Protein AF-A0A2J8TIA0-F1 (afdb_monomer)

Secondary structure (DSSP, 8-state):
----PPPPP--EEEEEE----S-HHHH-SS--SHHHHHHHHH--SSTT--S----EE-HHHHHSTTTTT-SEEEEEEEEEE-TTS-EEEEEEEEE---EETTT-SBP--S--S-HHHHHT-S----TTPPPP--GGGTT-

Sequence (140 aa):
MMAKNKEPRPPSYTISVVGLSGTEKDKGNCGVGKSCLCNRFVRSKADEYYPEHTSVLSTIDFGGRVVNNDHFLYWGDIIQNGEDGVECKIHVIEQTEFIDDQTFLPHRSTNLQPYIKRAAASKLQSAEKLMYICTDQLGL

Radius of gyration: 17.22 Å; Cα contacts (8 Å, |Δi|>4): 231; chains: 1; bounding box: 54×37×48 Å

Foldseek 3Di:
DDPDDPDDDAAEEEDEADDFAFFCVRANPDDPCRVQVLQCVAPVDPVQGDPDADLEDAPQLCCDQQNVLHQKGWQAWDWDQDPVRGIHIYTYMYRHFRAYNPPSHTRDGPDPDDSVVVSPDPDDDHPSRDHDRGPVPGPD

Mean predicted aligned error: 5.38 Å

Organism: Pongo abelii (NCBI:txid9601)

Structure (mmCIF, N/CA/C/O backbone):
data_AF-A0A2J8TIA0-F1
#
_entry.id   AF-A0A2J8TIA0-F1
#
loop_
_atom_site.group_PDB
_atom_site.id
_atom_site.type_symbol
_atom_site.label_atom_id
_atom_site.label_alt_id
_atom_site.label_comp_id
_atom_site.label_asym_id
_atom_site.label_entity_id
_atom_site.label_seq_id
_atom_site.pdbx_PDB_ins_code
_atom_site.Cartn_x
_atom_site.Cartn_y
_atom_site.Cartn_z
_atom_site.occupancy
_atom_site.B_iso_or_equiv
_atom_site.auth_seq_id
_atom_site.auth_comp_id
_atom_site.auth_asym_id
_atom_site.auth_atom_id
_atom_site.pdbx_PDB_model_num
ATOM 1 N N . MET A 1 1 ? -37.695 21.411 23.653 1.00 44.84 1 MET A N 1
ATOM 2 C CA . MET A 1 1 ? -36.868 20.274 23.193 1.00 44.84 1 MET A CA 1
ATOM 3 C C . MET A 1 1 ? -35.416 20.607 23.492 1.00 44.84 1 MET A C 1
ATOM 5 O O . MET A 1 1 ? -34.918 21.579 22.942 1.00 44.84 1 MET A O 1
ATOM 9 N N . MET A 1 2 ? -34.772 19.887 24.412 1.00 43.41 2 MET A N 1
ATOM 10 C CA . MET A 1 2 ? -33.332 20.034 24.653 1.00 43.41 2 MET A CA 1
ATOM 11 C C . MET A 1 2 ? -32.571 19.480 23.446 1.00 43.41 2 MET A C 1
ATOM 13 O O . MET A 1 2 ? -32.874 18.382 22.976 1.00 43.41 2 MET A O 1
ATOM 17 N N . ALA A 1 3 ? -31.619 2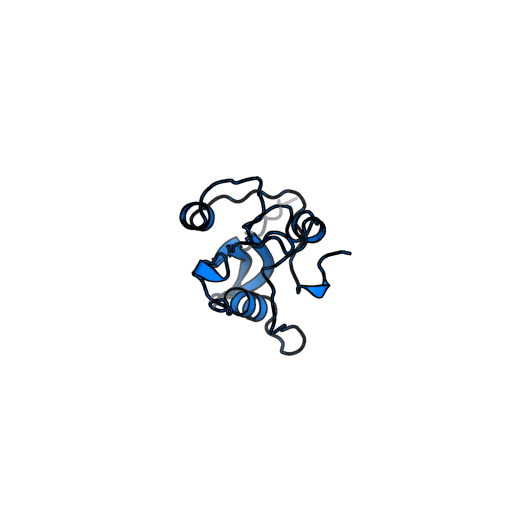0.254 22.925 1.00 51.91 3 ALA A N 1
ATOM 18 C CA . ALA A 1 3 ? -30.697 19.787 21.903 1.00 51.91 3 ALA A CA 1
ATOM 19 C C . ALA A 1 3 ? -29.940 18.572 22.456 1.00 51.91 3 ALA A C 1
ATOM 21 O O . ALA A 1 3 ? -29.319 18.662 23.515 1.00 51.91 3 ALA A O 1
ATOM 22 N N . LYS A 1 4 ? -30.011 17.429 21.764 1.00 53.69 4 LYS A N 1
ATOM 23 C CA . LYS A 1 4 ? -29.121 16.301 22.050 1.00 53.69 4 LYS A CA 1
ATOM 24 C C . LYS A 1 4 ? -27.693 16.816 21.878 1.00 53.69 4 LYS A C 1
ATOM 26 O O . LYS A 1 4 ? -27.314 17.170 20.759 1.00 53.69 4 LYS A O 1
ATOM 31 N N . ASN A 1 5 ? -26.933 16.896 22.970 1.00 54.78 5 ASN A N 1
ATOM 32 C CA . ASN A 1 5 ? -25.490 17.095 22.891 1.00 54.78 5 ASN A CA 1
ATOM 33 C C . ASN A 1 5 ? -24.949 16.033 21.932 1.00 54.78 5 ASN A C 1
ATOM 35 O O . ASN A 1 5 ? -25.186 14.844 22.136 1.00 54.78 5 ASN A O 1
ATOM 39 N N . LYS A 1 6 ? -24.303 16.466 20.843 1.00 61.12 6 LYS A N 1
ATOM 40 C CA . LYS A 1 6 ? -23.594 15.548 19.950 1.00 61.12 6 LYS A CA 1
ATOM 4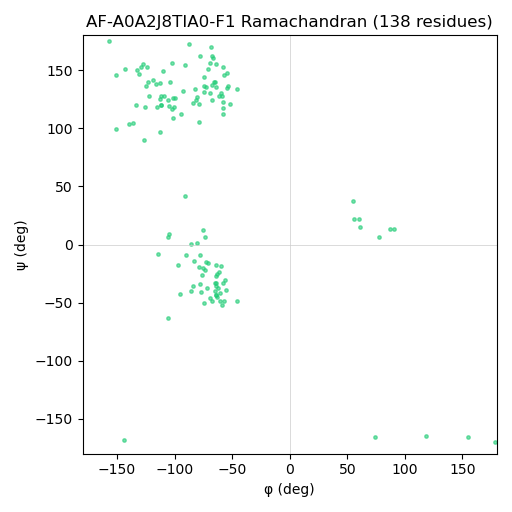1 C C . LYS A 1 6 ? -22.556 14.836 20.802 1.00 61.12 6 LYS A C 1
ATOM 43 O O . LYS A 1 6 ? -21.676 15.505 21.342 1.00 61.12 6 LYS A O 1
ATOM 48 N N . GLU A 1 7 ? -22.674 13.520 20.924 1.00 66.75 7 GLU A N 1
ATOM 49 C CA . GLU A 1 7 ? -21.602 12.729 21.510 1.00 66.75 7 GLU A CA 1
ATOM 50 C C . GLU A 1 7 ? -20.300 13.039 20.757 1.00 66.75 7 GLU A C 1
ATOM 52 O O . GLU A 1 7 ? -20.321 13.205 19.525 1.00 66.75 7 GLU A O 1
ATOM 57 N N . PRO A 1 8 ? -19.183 13.224 21.480 1.00 70.50 8 PRO A N 1
ATOM 58 C CA . PRO A 1 8 ? -17.904 13.477 20.847 1.00 70.50 8 PRO A CA 1
ATOM 59 C C . PRO A 1 8 ? -17.587 12.302 19.923 1.00 70.50 8 PRO A C 1
ATOM 61 O O . PRO A 1 8 ? -17.668 11.143 20.321 1.00 70.50 8 PRO A O 1
ATOM 64 N N . ARG A 1 9 ? -17.274 12.599 18.658 1.00 77.69 9 ARG A N 1
ATOM 65 C CA . ARG A 1 9 ? -16.892 11.547 17.713 1.00 77.69 9 ARG A CA 1
ATOM 66 C C . ARG A 1 9 ? -15.582 10.915 18.192 1.00 77.69 9 ARG A C 1
ATOM 68 O O . ARG A 1 9 ? -14.691 11.678 18.579 1.00 77.69 9 ARG A O 1
ATOM 75 N N . PRO A 1 10 ? -15.444 9.584 18.091 1.00 83.38 10 PRO A N 1
ATOM 76 C CA . PRO A 1 10 ? -14.174 8.899 18.283 1.00 83.38 10 PRO A CA 1
ATOM 77 C C . PRO A 1 10 ? -13.037 9.613 17.536 1.00 83.38 10 PRO A C 1
ATOM 79 O O . PRO A 1 10 ? -13.228 9.979 16.366 1.00 83.38 10 PRO A O 1
ATOM 82 N N . PRO A 1 11 ? -11.868 9.845 18.163 1.00 92.06 11 PRO A N 1
ATOM 83 C CA . PRO A 1 11 ? -10.701 10.338 17.448 1.00 92.06 11 PRO A CA 1
ATOM 84 C C . PRO A 1 11 ? -10.337 9.388 16.302 1.00 92.06 11 PRO A C 1
ATOM 86 O O . PRO A 1 11 ? -10.500 8.170 16.394 1.00 92.06 11 PRO A O 1
ATOM 89 N N . SER A 1 12 ? -9.843 9.966 15.209 1.00 94.12 12 SER A N 1
ATOM 90 C CA . SER A 1 12 ? -9.474 9.233 14.001 1.00 94.12 12 SER A CA 1
ATOM 91 C C . SER A 1 12 ? -8.012 9.486 13.666 1.00 94.12 12 SER A C 1
ATOM 93 O O . SER A 1 12 ? -7.595 10.639 13.541 1.00 94.12 12 SER A O 1
ATOM 95 N N . TYR A 1 13 ? -7.253 8.414 13.474 1.00 95.44 13 TYR A N 1
ATOM 96 C CA . TYR A 1 13 ? -5.834 8.444 13.141 1.00 95.44 13 TYR A CA 1
ATOM 97 C C . TYR A 1 13 ? -5.601 7.791 11.786 1.00 95.44 13 TYR A C 1
ATOM 99 O O . TYR A 1 13 ? -6.201 6.768 11.470 1.00 95.44 13 TYR A O 1
ATOM 107 N N . THR A 1 14 ? -4.694 8.358 10.998 1.00 97.31 14 THR A N 1
ATOM 108 C CA . THR A 1 14 ? -4.208 7.732 9.767 1.00 97.31 14 THR A CA 1
ATOM 109 C C . THR A 1 14 ? -2.756 7.349 9.972 1.00 97.31 14 THR A C 1
ATOM 111 O O . THR A 1 14 ? -1.917 8.213 10.223 1.00 97.31 14 THR A O 1
ATOM 114 N N . ILE A 1 15 ? -2.462 6.059 9.860 1.00 97.81 15 ILE A N 1
ATOM 115 C CA . ILE A 1 15 ? -1.119 5.504 9.987 1.00 97.81 15 ILE A CA 1
ATOM 116 C C . ILE A 1 15 ? -0.620 5.157 8.588 1.00 97.81 15 ILE A C 1
ATOM 118 O O . ILE A 1 15 ? -1.211 4.334 7.893 1.00 97.81 15 ILE A O 1
ATOM 122 N N . SER A 1 16 ? 0.478 5.792 8.182 1.00 98.38 16 SER A N 1
ATOM 123 C CA . SER A 1 16 ? 1.180 5.491 6.936 1.00 98.38 16 SER A CA 1
ATOM 124 C C . SER A 1 16 ? 2.406 4.636 7.242 1.00 98.38 16 SER A C 1
ATOM 126 O O . SER A 1 16 ? 3.382 5.123 7.811 1.00 98.38 16 SER A O 1
ATOM 128 N N . VAL A 1 17 ? 2.361 3.363 6.861 1.00 98.62 17 VAL A N 1
ATOM 129 C CA . VAL A 1 17 ? 3.465 2.412 6.995 1.00 98.62 17 VAL A CA 1
ATOM 130 C C . VAL A 1 17 ? 4.441 2.616 5.840 1.00 98.62 17 VAL A C 1
ATOM 132 O O . VAL A 1 17 ? 4.065 2.562 4.669 1.00 98.62 17 VAL A O 1
ATOM 135 N N . VAL A 1 18 ? 5.705 2.854 6.181 1.00 98.44 18 VAL A N 1
ATOM 136 C CA . VAL A 1 18 ? 6.803 3.113 5.241 1.00 98.44 18 VAL A CA 1
ATOM 137 C C . VAL A 1 18 ? 7.972 2.173 5.537 1.00 98.44 18 VAL A C 1
ATOM 139 O O . VAL A 1 18 ? 8.133 1.686 6.651 1.00 98.44 18 VAL A O 1
ATOM 142 N N . GLY A 1 19 ? 8.806 1.911 4.537 1.00 96.62 19 GLY A N 1
ATOM 143 C CA . GLY A 1 19 ? 9.995 1.053 4.643 1.00 96.62 19 GLY A CA 1
ATOM 144 C C . GLY A 1 19 ? 10.700 0.938 3.294 1.00 96.62 19 GLY A C 1
ATOM 145 O O . GLY A 1 19 ? 10.342 1.662 2.375 1.00 96.62 19 GLY A O 1
ATOM 146 N N . LEU A 1 20 ? 11.680 0.054 3.116 1.00 96.06 20 LEU A N 1
ATOM 147 C CA . LEU A 1 20 ? 12.291 -0.132 1.792 1.00 96.06 20 LEU A CA 1
ATOM 148 C C . LEU A 1 20 ? 11.233 -0.584 0.760 1.00 96.06 20 LEU A C 1
ATOM 150 O O . LEU A 1 20 ? 10.444 -1.504 1.011 1.00 96.06 20 LEU A O 1
ATOM 154 N N . SER A 1 21 ? 11.208 0.098 -0.385 1.00 95.50 21 SER A N 1
ATOM 155 C CA . SER A 1 21 ? 10.310 -0.137 -1.520 1.00 95.50 21 SER A CA 1
ATOM 156 C C . SER A 1 21 ? 11.019 0.298 -2.798 1.00 95.50 21 SER A C 1
ATOM 158 O O . SER A 1 21 ? 11.786 1.257 -2.765 1.00 95.50 21 SER A O 1
ATOM 160 N N . GLY A 1 22 ? 10.763 -0.397 -3.899 1.00 92.88 22 GLY A N 1
ATOM 161 C CA . GLY A 1 22 ? 11.412 -0.148 -5.181 1.00 92.88 22 GLY A CA 1
ATOM 162 C C . GLY A 1 22 ? 11.409 -1.399 -6.049 1.00 92.88 22 GLY A C 1
ATOM 163 O O . GLY A 1 22 ? 10.693 -2.369 -5.761 1.00 92.88 22 GLY A O 1
ATOM 164 N N . THR A 1 23 ? 12.232 -1.369 -7.091 1.00 91.50 23 THR A N 1
ATOM 165 C CA . THR A 1 23 ? 12.446 -2.491 -8.011 1.00 91.50 23 THR A CA 1
ATOM 166 C C . THR A 1 23 ? 13.170 -3.652 -7.322 1.00 91.50 23 THR A C 1
ATOM 168 O O . THR A 1 23 ? 13.710 -3.506 -6.223 1.00 91.50 23 THR A O 1
ATOM 171 N N . GLU A 1 24 ? 13.240 -4.811 -7.981 1.00 85.69 24 GLU A N 1
ATOM 172 C CA . GLU A 1 24 ? 14.049 -5.950 -7.515 1.00 85.69 24 GLU A CA 1
ATOM 173 C C . GLU A 1 24 ? 15.527 -5.566 -7.331 1.00 85.69 24 GLU A C 1
ATOM 175 O O . GLU A 1 24 ? 16.184 -6.038 -6.410 1.00 85.69 24 GLU A O 1
ATOM 180 N N . LYS A 1 25 ? 16.040 -4.619 -8.125 1.00 86.81 25 LYS A N 1
ATOM 181 C CA . LYS A 1 25 ? 17.394 -4.082 -7.945 1.00 86.81 25 LYS A CA 1
ATOM 182 C C . LYS A 1 25 ? 17.562 -3.331 -6.617 1.00 86.81 25 LYS A C 1
ATOM 184 O O . LYS A 1 25 ? 18.651 -3.352 -6.052 1.00 86.81 25 LYS A O 1
ATOM 189 N N . ASP A 1 26 ? 16.512 -2.670 -6.134 1.00 85.75 26 ASP A N 1
ATOM 190 C CA . ASP A 1 26 ? 16.563 -1.830 -4.932 1.00 85.75 26 ASP A CA 1
ATOM 191 C C . ASP A 1 26 ? 16.344 -2.632 -3.644 1.00 85.75 26 ASP A C 1
ATOM 193 O O . ASP A 1 26 ? 16.992 -2.368 -2.631 1.00 85.75 26 ASP A O 1
ATOM 197 N N . LYS A 1 27 ? 15.415 -3.598 -3.665 1.00 83.06 27 LYS A N 1
ATOM 198 C CA . LYS A 1 27 ? 15.002 -4.364 -2.471 1.00 83.06 27 LYS A CA 1
ATOM 199 C C . LYS A 1 27 ? 15.350 -5.856 -2.512 1.00 83.06 27 LYS A C 1
ATOM 201 O O . LYS A 1 27 ? 15.178 -6.536 -1.506 1.00 83.06 27 LYS A O 1
ATOM 206 N N . GLY A 1 28 ? 15.829 -6.367 -3.645 1.00 83.75 28 GLY A N 1
ATOM 207 C CA . GLY A 1 28 ? 15.930 -7.801 -3.912 1.00 83.75 28 GLY A CA 1
ATOM 208 C C . GLY A 1 28 ? 14.567 -8.439 -4.197 1.00 83.75 28 GLY A C 1
ATOM 209 O O . GLY A 1 28 ? 13.562 -7.763 -4.427 1.00 83.75 28 GLY A O 1
ATOM 210 N N . ASN A 1 29 ? 14.528 -9.767 -4.149 1.00 79.25 29 ASN A N 1
ATOM 211 C CA . ASN A 1 29 ? 13.351 -10.566 -4.509 1.00 79.25 29 ASN A CA 1
ATOM 212 C C . ASN A 1 29 ? 12.282 -10.588 -3.405 1.00 79.25 29 ASN A C 1
ATOM 214 O O . ASN A 1 29 ? 11.179 -11.074 -3.629 1.00 79.25 29 ASN A O 1
ATOM 218 N N . CYS A 1 30 ? 12.598 -10.073 -2.213 1.00 84.81 30 CYS A N 1
ATOM 219 C CA . CYS A 1 30 ? 11.711 -10.086 -1.056 1.00 84.81 30 CYS A CA 1
ATOM 220 C C . CYS A 1 30 ? 11.511 -8.668 -0.507 1.00 84.81 30 CYS A C 1
ATOM 222 O O . CYS A 1 30 ? 12.450 -7.883 -0.391 1.00 84.81 30 CYS A O 1
ATOM 224 N N . GLY A 1 31 ? 10.268 -8.322 -0.169 1.00 89.31 31 GLY A N 1
ATOM 225 C CA . GLY A 1 31 ? 9.961 -7.064 0.506 1.00 89.31 31 GLY A CA 1
ATOM 226 C C . GLY A 1 31 ? 10.295 -7.111 2.000 1.00 89.31 31 GLY A C 1
ATOM 227 O O . GLY A 1 31 ? 10.362 -8.170 2.608 1.00 89.31 31 GLY A O 1
ATOM 228 N N . VAL A 1 32 ? 10.402 -5.945 2.641 1.00 95.38 32 VAL A N 1
ATOM 229 C CA . VAL A 1 32 ? 10.677 -5.841 4.093 1.00 95.38 32 VAL A CA 1
ATOM 230 C C . VAL A 1 32 ? 9.473 -6.158 5.003 1.00 95.38 32 VAL A C 1
ATOM 232 O O . VAL A 1 32 ? 9.507 -5.851 6.189 1.00 95.38 32 VAL A O 1
ATOM 235 N N . GLY A 1 33 ? 8.385 -6.725 4.464 1.00 96.62 33 GLY A N 1
ATOM 236 C CA . GLY A 1 33 ? 7.227 -7.186 5.250 1.00 96.62 33 GLY A CA 1
ATOM 237 C C . GLY A 1 33 ? 6.127 -6.156 5.546 1.00 96.62 33 GLY A C 1
ATOM 238 O O . GLY A 1 33 ? 5.260 -6.420 6.376 1.00 96.62 33 GLY A O 1
ATOM 239 N N . LYS A 1 34 ? 6.115 -4.995 4.874 1.00 98.19 34 LYS A N 1
ATOM 240 C CA . LYS A 1 34 ? 5.105 -3.935 5.097 1.00 98.19 34 LYS A CA 1
ATOM 241 C C . LYS A 1 34 ? 3.669 -4.428 4.887 1.00 98.19 34 LYS A C 1
ATOM 243 O O . LYS A 1 34 ? 2.823 -4.205 5.749 1.00 98.19 34 LYS A O 1
ATOM 248 N N . SER A 1 35 ? 3.416 -5.119 3.777 1.00 98.00 35 SER A N 1
ATOM 249 C CA . SER A 1 35 ? 2.088 -5.632 3.432 1.00 98.00 35 SER A CA 1
ATOM 250 C C . SER A 1 35 ? 1.598 -6.665 4.443 1.00 98.00 35 SER A C 1
ATOM 252 O O . SER A 1 35 ? 0.494 -6.536 4.957 1.00 98.00 35 SER A O 1
ATOM 254 N N . CYS A 1 36 ? 2.452 -7.612 4.841 1.00 97.44 36 CYS A N 1
ATOM 255 C CA . CYS A 1 36 ? 2.129 -8.594 5.878 1.00 97.44 36 CYS A CA 1
ATOM 256 C C . CYS A 1 36 ? 1.818 -7.939 7.233 1.00 97.44 36 CYS A C 1
ATOM 258 O O . CYS A 1 36 ? 0.865 -8.331 7.907 1.00 97.44 36 CYS A O 1
ATOM 260 N N . LEU A 1 37 ? 2.591 -6.915 7.621 1.00 98.19 37 LEU A N 1
ATOM 261 C CA . LEU A 1 37 ? 2.337 -6.136 8.833 1.00 98.19 37 LEU A CA 1
ATOM 262 C C . LEU A 1 37 ? 0.967 -5.445 8.772 1.00 98.19 37 LEU A C 1
ATOM 264 O O . LEU A 1 37 ? 0.182 -5.561 9.712 1.00 98.19 37 LEU A O 1
ATOM 268 N N . CYS A 1 38 ? 0.663 -4.764 7.664 1.00 98.50 38 CYS A N 1
ATOM 269 C CA . CYS A 1 38 ? -0.615 -4.080 7.480 1.00 98.50 38 CYS A CA 1
ATOM 270 C C . CYS A 1 38 ? -1.790 -5.067 7.449 1.00 98.50 38 CYS A C 1
ATOM 272 O O . CYS A 1 38 ? -2.795 -4.828 8.120 1.00 98.50 38 CYS A O 1
ATOM 274 N N . ASN A 1 39 ? -1.653 -6.198 6.746 1.00 98.12 39 ASN A N 1
ATOM 275 C CA . ASN A 1 39 ? -2.675 -7.241 6.709 1.00 98.12 39 ASN A CA 1
ATOM 276 C C . ASN A 1 39 ? -2.963 -7.765 8.114 1.00 98.12 39 ASN A C 1
ATOM 278 O O . ASN A 1 39 ? -4.127 -7.792 8.500 1.00 98.12 39 ASN A O 1
ATOM 282 N N . ARG A 1 40 ? -1.933 -8.165 8.874 1.00 97.38 40 ARG A N 1
ATOM 283 C CA . ARG A 1 40 ? -2.112 -8.721 10.223 1.00 97.38 40 ARG A CA 1
ATOM 284 C C . ARG A 1 40 ? -2.712 -7.702 11.187 1.00 97.38 40 ARG A C 1
ATOM 286 O O . ARG A 1 40 ? -3.487 -8.082 12.058 1.00 97.38 40 ARG A O 1
ATOM 293 N N . PHE A 1 41 ? -2.351 -6.428 11.045 1.00 97.19 41 PHE A N 1
ATOM 294 C CA . PHE A 1 41 ? -2.887 -5.364 11.885 1.00 97.19 41 PHE A CA 1
ATOM 295 C C . PHE A 1 41 ? -4.372 -5.098 11.602 1.00 97.19 41 PHE A C 1
ATOM 297 O O . PHE A 1 41 ? -5.159 -5.013 12.539 1.00 97.19 41 PHE A O 1
ATOM 304 N N . VAL A 1 42 ? -4.772 -5.000 10.328 1.00 97.19 42 VAL A N 1
ATOM 305 C CA . VAL A 1 42 ? -6.173 -4.722 9.961 1.00 97.19 42 VAL A CA 1
ATOM 306 C C . VAL A 1 42 ? -7.064 -5.962 10.079 1.00 97.19 42 VAL A C 1
ATOM 308 O O . VAL A 1 42 ? -8.232 -5.854 10.444 1.00 97.19 42 VAL A O 1
ATOM 311 N N . ARG A 1 43 ? -6.524 -7.149 9.792 1.00 94.94 43 ARG A N 1
ATOM 312 C CA . ARG A 1 43 ? -7.226 -8.437 9.845 1.00 94.94 43 ARG A CA 1
ATOM 313 C C . ARG A 1 43 ? -6.432 -9.406 10.711 1.00 94.94 43 ARG A C 1
ATOM 315 O O . ARG A 1 43 ? -5.530 -10.108 10.256 1.00 94.94 43 ARG A O 1
ATOM 322 N N . SER A 1 44 ? -6.744 -9.395 12.001 1.00 91.12 44 SER A N 1
ATOM 323 C CA . SER A 1 44 ? -5.970 -10.117 13.013 1.00 91.12 44 SER A CA 1
ATOM 324 C C . SER A 1 44 ? -6.174 -11.629 12.972 1.00 91.12 44 SER A C 1
ATOM 326 O O . SER A 1 44 ? -5.292 -12.366 13.426 1.00 91.12 44 SER A O 1
ATOM 328 N N . LYS A 1 45 ? -7.288 -12.109 12.405 1.00 93.31 45 LYS A N 1
ATOM 329 C CA . LYS A 1 45 ? -7.605 -13.537 12.346 1.00 93.31 45 LYS A CA 1
ATOM 330 C C . LYS A 1 45 ? -6.677 -14.295 11.394 1.00 93.31 45 LYS A C 1
ATOM 332 O O . LYS A 1 45 ? -6.043 -13.730 10.504 1.00 93.31 45 LYS A O 1
ATOM 337 N N . ALA A 1 46 ? -6.532 -15.596 11.622 1.00 88.62 46 ALA A N 1
ATOM 338 C CA . ALA A 1 46 ? -5.620 -16.432 10.843 1.00 88.62 46 ALA A CA 1
ATOM 339 C C . ALA A 1 46 ? -6.119 -16.678 9.408 1.00 88.62 46 ALA A C 1
ATOM 341 O O . ALA A 1 46 ? -5.315 -16.677 8.485 1.00 88.62 46 ALA A O 1
ATOM 342 N N . ASP A 1 47 ? -7.430 -16.839 9.237 1.00 93.38 47 ASP A N 1
ATOM 343 C CA . ASP A 1 47 ? -8.143 -17.064 7.973 1.00 93.38 47 ASP A CA 1
ATOM 344 C C . ASP A 1 47 ? -8.194 -15.830 7.059 1.00 93.38 47 ASP A C 1
ATOM 346 O O . ASP A 1 47 ? -8.445 -1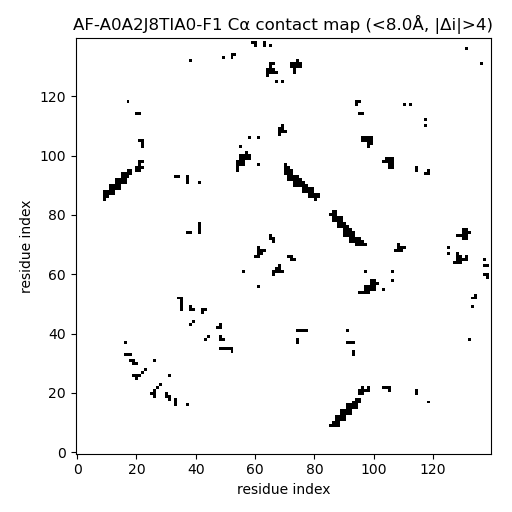5.953 5.865 1.00 93.38 47 ASP A O 1
ATOM 350 N N . GLU A 1 48 ? -7.911 -14.645 7.599 1.00 92.69 48 GLU A N 1
ATOM 351 C CA . GLU A 1 48 ? -7.927 -13.373 6.868 1.00 92.69 48 GLU A CA 1
ATOM 352 C C . GLU A 1 48 ? -6.510 -12.842 6.553 1.00 92.69 48 GLU A C 1
ATOM 354 O O . GLU A 1 48 ? -6.347 -11.697 6.110 1.00 92.69 48 GLU A O 1
ATOM 359 N N . TYR A 1 49 ? -5.478 -13.658 6.801 1.00 95.81 49 TYR A N 1
ATOM 360 C CA . TYR A 1 49 ? -4.077 -13.324 6.552 1.00 95.81 49 TYR A CA 1
ATOM 361 C C . TYR A 1 49 ? -3.556 -13.971 5.269 1.00 95.81 49 TYR A C 1
ATOM 363 O O . TYR A 1 49 ? -3.567 -15.193 5.127 1.00 95.81 49 TYR A O 1
ATOM 371 N N . TYR A 1 50 ? -3.003 -13.143 4.389 1.00 95.56 50 TYR A N 1
ATOM 372 C CA . TYR A 1 50 ? -2.342 -13.559 3.164 1.00 95.56 50 TYR A CA 1
ATOM 373 C C . TYR A 1 50 ? -0.822 -13.398 3.342 1.00 95.56 50 TYR A C 1
ATOM 375 O O . TYR A 1 50 ? -0.350 -12.324 3.715 1.00 95.56 50 TYR A O 1
ATOM 383 N N . PRO A 1 51 ? -0.024 -14.460 3.137 1.00 93.12 51 PRO A N 1
ATOM 384 C CA . PRO A 1 51 ? 1.427 -14.370 3.287 1.00 93.12 51 PRO A CA 1
ATOM 385 C C . PRO A 1 51 ? 2.100 -13.669 2.102 1.00 93.12 51 PRO A C 1
ATOM 387 O O . PRO A 1 51 ? 3.158 -13.074 2.276 1.00 93.12 51 PRO A O 1
ATOM 390 N N . GLU A 1 52 ? 1.480 -13.714 0.922 1.00 92.81 52 GLU A N 1
ATOM 391 C CA . GLU A 1 52 ? 2.054 -13.220 -0.327 1.00 92.81 52 GLU A CA 1
ATOM 392 C C . GLU A 1 52 ? 1.291 -11.998 -0.840 1.00 92.81 52 GLU A C 1
ATOM 394 O O . GLU A 1 52 ? 0.079 -12.036 -1.060 1.00 92.81 52 GLU A O 1
ATOM 399 N N . HIS A 1 53 ? 2.028 -10.911 -1.062 1.00 94.56 53 HIS A N 1
ATOM 400 C CA . HIS A 1 53 ? 1.516 -9.660 -1.613 1.00 94.56 53 HIS A CA 1
ATOM 401 C C . HIS A 1 53 ? 2.493 -9.147 -2.670 1.00 94.56 53 HIS A C 1
ATOM 403 O O . HIS A 1 53 ? 3.561 -8.623 -2.342 1.00 94.56 53 HIS A O 1
ATOM 409 N N . THR A 1 54 ? 2.146 -9.299 -3.949 1.00 93.06 54 THR A N 1
ATOM 410 C CA . THR A 1 54 ? 3.020 -8.832 -5.034 1.00 93.06 54 THR A CA 1
ATOM 411 C C . THR A 1 54 ? 2.979 -7.310 -5.171 1.00 93.06 54 THR A C 1
ATOM 413 O O . THR A 1 54 ? 1.932 -6.678 -5.027 1.00 93.06 54 THR A O 1
ATOM 416 N N . SER A 1 55 ? 4.128 -6.720 -5.504 1.00 94.31 55 SER A N 1
ATOM 417 C CA . SER A 1 55 ? 4.226 -5.328 -5.956 1.00 94.31 55 SER A CA 1
ATOM 418 C C . SER A 1 55 ? 4.485 -5.219 -7.460 1.00 94.31 55 SER A C 1
ATOM 420 O O . SER A 1 55 ? 4.779 -4.127 -7.936 1.00 94.31 55 SER A O 1
ATOM 422 N N . VAL A 1 56 ? 4.458 -6.335 -8.187 1.00 95.12 56 VAL A N 1
ATOM 423 C CA . VAL A 1 56 ? 4.594 -6.383 -9.646 1.00 95.12 56 VAL A CA 1
ATOM 424 C C . VAL A 1 56 ? 3.199 -6.585 -10.215 1.00 95.12 56 VAL A C 1
ATOM 426 O O . VAL A 1 56 ? 2.559 -7.584 -9.894 1.00 95.12 56 VAL A O 1
ATOM 429 N N . LEU A 1 57 ? 2.716 -5.609 -10.977 1.00 96.00 57 LEU A N 1
ATOM 430 C CA . LEU A 1 57 ? 1.329 -5.508 -11.421 1.00 96.00 57 LEU A CA 1
ATOM 431 C C . LEU A 1 57 ? 1.258 -5.210 -12.914 1.00 96.00 57 LEU A C 1
ATOM 433 O O . LEU A 1 57 ? 2.094 -4.466 -13.435 1.00 96.00 57 LEU A O 1
ATOM 437 N N . SER A 1 58 ? 0.197 -5.684 -13.560 1.00 96.50 58 SER A N 1
ATOM 438 C CA . SER A 1 58 ? -0.156 -5.235 -14.903 1.00 96.50 58 SER A CA 1
ATOM 439 C C . SER A 1 58 ? -0.591 -3.764 -14.898 1.00 96.50 58 SER A C 1
ATOM 441 O O . SER A 1 58 ? -1.006 -3.214 -13.871 1.00 96.50 58 SER A O 1
ATOM 443 N N . THR A 1 59 ? -0.552 -3.107 -16.061 1.00 95.88 59 THR A N 1
ATOM 444 C CA . THR A 1 59 ? -1.099 -1.745 -16.211 1.00 95.88 59 THR A CA 1
ATOM 445 C C . THR A 1 59 ? -2.590 -1.679 -15.845 1.00 95.88 59 THR A C 1
ATOM 447 O O . THR A 1 59 ? -3.053 -0.668 -15.316 1.00 95.88 59 THR A O 1
ATOM 450 N N . ILE A 1 60 ? -3.344 -2.755 -16.101 1.00 95.62 60 ILE A N 1
ATOM 451 C CA . ILE A 1 60 ? -4.780 -2.837 -15.801 1.00 95.62 60 ILE A CA 1
ATOM 452 C C . ILE A 1 60 ? -4.998 -2.846 -14.284 1.00 95.62 60 ILE A C 1
ATOM 454 O O . ILE A 1 60 ? -5.777 -2.041 -13.772 1.00 95.62 60 ILE A O 1
ATOM 458 N N . ASP A 1 61 ? -4.260 -3.686 -13.558 1.00 97.06 61 ASP A N 1
ATOM 459 C CA . ASP A 1 61 ? -4.370 -3.790 -12.098 1.00 97.06 61 ASP A CA 1
ATOM 460 C C . ASP A 1 61 ? -3.939 -2.502 -11.398 1.00 97.06 61 ASP A C 1
ATOM 462 O O . ASP A 1 61 ? -4.585 -2.060 -10.445 1.00 97.06 61 ASP A O 1
ATOM 466 N N . PHE A 1 62 ? -2.873 -1.866 -11.895 1.00 96.94 62 PHE A N 1
ATOM 467 C CA . PHE A 1 62 ? -2.396 -0.587 -11.374 1.00 96.94 62 PHE A CA 1
ATOM 468 C C . PHE A 1 62 ? -3.440 0.532 -11.533 1.00 96.94 62 PHE A C 1
ATOM 470 O O . PHE A 1 62 ? -3.605 1.368 -10.638 1.00 96.94 62 PHE A O 1
ATOM 477 N N . GLY A 1 63 ? -4.176 0.532 -12.649 1.00 95.62 63 GLY A N 1
ATOM 478 C CA . GLY A 1 63 ? -5.247 1.490 -12.922 1.00 95.62 63 GLY A CA 1
ATOM 479 C C . GLY A 1 63 ? -6.575 1.194 -12.217 1.00 95.62 63 GLY A C 1
ATOM 480 O O . GLY A 1 63 ? -7.401 2.098 -12.082 1.00 95.62 63 GLY A O 1
ATOM 481 N N . GLY A 1 64 ? -6.794 -0.040 -11.754 1.00 95.88 64 GLY A N 1
ATOM 482 C CA . GLY A 1 64 ? -8.019 -0.453 -11.067 1.00 95.88 64 GLY A CA 1
ATOM 483 C C . GLY A 1 64 ? -8.231 0.268 -9.733 1.00 95.88 64 GLY A C 1
ATOM 484 O O . GLY A 1 64 ? -7.280 0.687 -9.084 1.00 95.88 64 GLY A O 1
ATOM 485 N N . ARG A 1 65 ? -9.480 0.385 -9.260 1.00 96.06 65 ARG A N 1
ATOM 486 C CA . ARG A 1 65 ? -9.855 1.239 -8.105 1.00 96.06 65 ARG A CA 1
ATOM 487 C C . ARG A 1 65 ? -9.164 0.911 -6.775 1.00 96.06 65 ARG A C 1
ATOM 489 O O . ARG A 1 65 ? -9.181 1.736 -5.864 1.00 96.06 65 ARG A O 1
ATOM 496 N N . VAL A 1 66 ? -8.588 -0.279 -6.626 1.00 97.38 66 VAL A N 1
ATOM 497 C CA . VAL A 1 66 ? -7.829 -0.662 -5.424 1.00 97.38 66 VAL A CA 1
ATOM 498 C C . VAL A 1 66 ? -6.458 0.030 -5.411 1.00 97.38 66 VAL A C 1
ATOM 500 O O . VAL A 1 66 ? -6.097 0.696 -4.437 1.00 97.38 66 VAL A O 1
ATOM 503 N N . VAL A 1 67 ? -5.701 -0.050 -6.510 1.00 96.69 67 VAL A N 1
ATOM 504 C CA . VAL A 1 67 ? -4.379 0.595 -6.643 1.00 96.69 67 VAL A CA 1
ATOM 505 C C . VAL A 1 67 ? -4.516 2.058 -7.073 1.00 96.69 67 VAL A C 1
ATOM 507 O O . VAL A 1 67 ? -3.827 2.923 -6.543 1.00 96.69 67 VAL A O 1
ATOM 510 N N . ASN A 1 68 ? -5.498 2.352 -7.916 1.00 96.25 68 ASN A N 1
ATOM 511 C CA . ASN A 1 68 ? -5.988 3.671 -8.306 1.00 96.25 68 ASN A CA 1
ATOM 512 C C . ASN A 1 68 ? -4.910 4.607 -8.868 1.00 96.25 68 ASN A C 1
ATOM 514 O O . ASN A 1 68 ? -4.923 5.807 -8.609 1.00 96.25 68 ASN A O 1
ATOM 518 N N . ASN A 1 69 ? -3.971 4.056 -9.6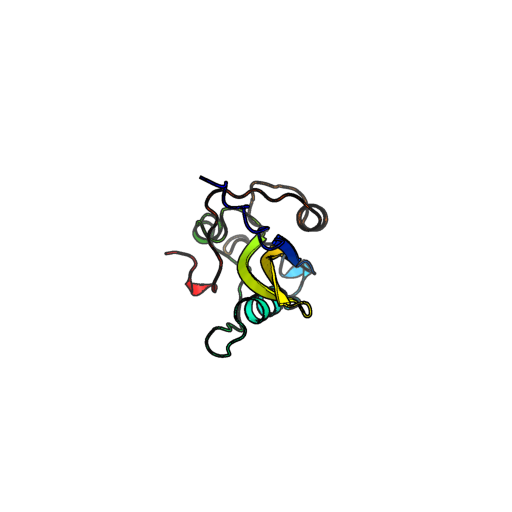40 1.00 96.19 69 ASN A N 1
ATOM 519 C CA . ASN A 1 69 ? -2.807 4.766 -10.175 1.00 96.19 69 ASN A CA 1
ATOM 520 C C . ASN A 1 69 ? -1.877 5.362 -9.098 1.00 96.19 69 ASN A C 1
ATOM 522 O O . ASN A 1 69 ? -1.105 6.286 -9.378 1.00 96.19 69 ASN A O 1
ATOM 526 N N . ASP A 1 70 ? -1.934 4.836 -7.871 1.00 96.81 70 ASP A N 1
ATOM 527 C CA . ASP A 1 70 ? -1.116 5.268 -6.745 1.00 96.81 70 ASP A CA 1
ATOM 528 C C . ASP A 1 70 ? -0.074 4.217 -6.366 1.00 96.81 70 ASP A C 1
ATOM 530 O O . ASP A 1 70 ? -0.331 3.017 -6.380 1.00 96.81 70 ASP A O 1
ATOM 534 N N . HIS A 1 71 ? 1.072 4.667 -5.858 1.00 97.44 71 HIS A N 1
ATOM 535 C CA . HIS A 1 71 ? 2.027 3.784 -5.177 1.00 97.44 71 HIS A CA 1
ATOM 536 C C . HIS A 1 71 ? 1.783 3.709 -3.665 1.00 97.44 71 HIS A C 1
ATOM 538 O O . HIS A 1 71 ? 2.720 3.740 -2.864 1.00 97.44 71 HIS A O 1
ATOM 544 N N . PHE A 1 72 ? 0.517 3.626 -3.271 1.00 97.62 72 PHE A N 1
ATOM 545 C CA . PHE A 1 72 ? 0.143 3.278 -1.910 1.00 97.62 72 PHE A CA 1
ATOM 546 C C . PHE A 1 72 ? -1.115 2.411 -1.903 1.00 97.62 72 PHE A C 1
ATOM 548 O O . PHE A 1 72 ? -1.978 2.523 -2.780 1.00 97.62 72 PHE A O 1
ATOM 555 N N . LEU A 1 73 ? -1.234 1.563 -0.887 1.00 98.25 73 LEU A N 1
ATOM 556 C CA . LEU A 1 73 ? -2.436 0.778 -0.621 1.00 98.25 73 LEU A CA 1
ATOM 557 C C . LEU A 1 73 ? -3.191 1.379 0.550 1.00 98.25 73 LEU A C 1
ATOM 559 O O . LEU A 1 73 ? -2.591 1.776 1.547 1.00 98.25 73 LEU A O 1
ATOM 563 N N . TYR A 1 74 ? -4.514 1.412 0.436 1.00 98.50 74 TYR A N 1
ATOM 564 C CA . TYR A 1 74 ? -5.379 1.626 1.584 1.00 98.50 74 TYR A CA 1
ATOM 565 C C . TYR A 1 74 ? -5.794 0.256 2.116 1.00 98.50 74 TYR A C 1
ATOM 567 O O . TYR A 1 74 ? -6.506 -0.480 1.440 1.00 98.50 74 TYR A O 1
ATOM 575 N N . TRP A 1 75 ? -5.323 -0.101 3.306 1.00 98.56 75 TRP A N 1
ATOM 576 C CA . TRP A 1 75 ? -5.554 -1.419 3.900 1.00 98.56 75 TRP A CA 1
ATOM 577 C C . TRP A 1 75 ? -6.897 -1.541 4.614 1.00 98.56 75 TRP A C 1
ATOM 579 O O . TRP A 1 75 ? -7.335 -2.655 4.885 1.00 98.56 75 TRP A O 1
ATOM 589 N N . GLY A 1 76 ? -7.564 -0.416 4.869 1.00 97.44 76 GLY A N 1
ATOM 590 C CA . GLY A 1 76 ? -8.844 -0.364 5.562 1.00 97.44 76 GLY A CA 1
ATOM 591 C C . GLY A 1 76 ? -8.761 0.419 6.862 1.00 97.44 76 GLY A C 1
ATO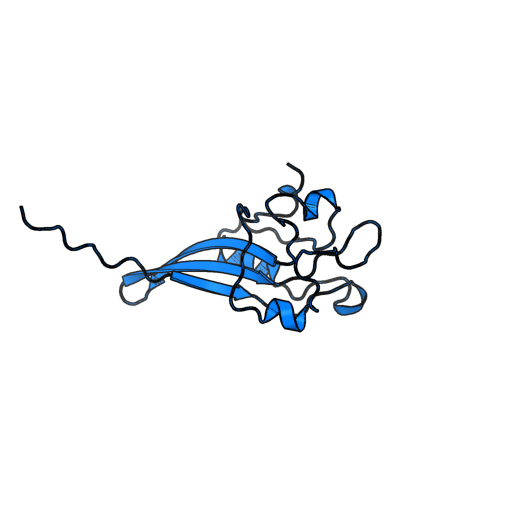M 592 O O . GLY A 1 76 ? -7.818 1.184 7.098 1.00 97.44 76 GLY A O 1
ATOM 593 N N . ASP A 1 77 ? -9.784 0.254 7.690 1.00 95.44 77 ASP A N 1
ATOM 594 C CA . ASP A 1 77 ? -9.824 0.814 9.029 1.00 95.44 77 ASP A CA 1
ATOM 595 C C . ASP A 1 77 ? -10.178 -0.226 10.086 1.00 95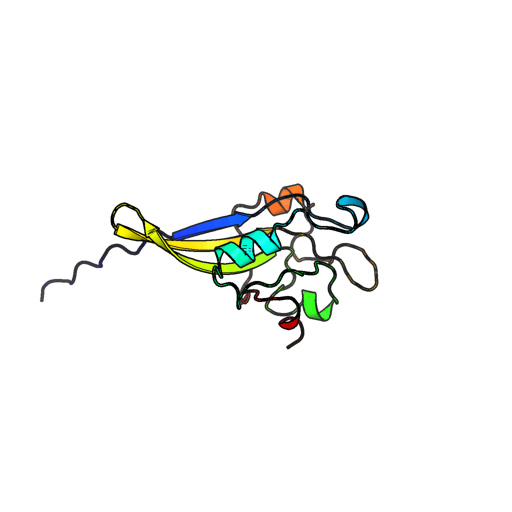.44 77 ASP A C 1
ATOM 597 O O . ASP A 1 77 ? -10.841 -1.220 9.800 1.00 95.44 77 ASP A O 1
ATOM 601 N N . ILE A 1 78 ? -9.701 0.024 11.302 1.00 95.31 78 ILE A N 1
ATOM 602 C CA . ILE A 1 78 ? -10.069 -0.727 12.498 1.00 95.31 78 ILE A CA 1
ATOM 603 C C . ILE A 1 78 ? -10.603 0.228 13.561 1.00 95.31 78 ILE A C 1
ATOM 605 O O . ILE A 1 78 ? -10.221 1.402 13.616 1.00 95.31 78 ILE A O 1
ATOM 609 N N . ILE A 1 79 ? -11.468 -0.297 14.423 1.00 93.50 79 ILE A N 1
ATOM 610 C CA . ILE A 1 79 ? -11.891 0.372 15.650 1.00 93.50 79 ILE A CA 1
ATOM 611 C C . ILE A 1 79 ? -11.096 -0.257 16.786 1.00 93.50 79 ILE A C 1
ATOM 613 O O . ILE A 1 79 ? -11.191 -1.460 17.025 1.00 93.50 79 ILE A O 1
ATOM 617 N N . GLN A 1 80 ? -10.294 0.559 17.458 1.00 89.75 80 GLN A N 1
ATOM 618 C CA . GLN A 1 80 ? -9.508 0.148 18.608 1.00 89.75 80 GLN A CA 1
ATOM 619 C C . GLN A 1 80 ? -10.102 0.789 19.859 1.00 89.75 80 GLN A C 1
ATOM 621 O O . GLN A 1 80 ? -10.271 2.006 19.919 1.00 89.75 80 GLN A O 1
ATOM 626 N N . ASN A 1 81 ? -10.376 -0.032 20.869 1.00 88.00 81 ASN A N 1
ATOM 627 C CA . ASN A 1 81 ? -10.726 0.449 22.199 1.00 88.00 81 ASN A CA 1
ATOM 628 C C . ASN A 1 81 ? -9.442 0.868 22.920 1.00 88.00 81 ASN A C 1
ATOM 630 O O . ASN A 1 81 ? -8.526 0.051 23.063 1.00 88.00 81 ASN A O 1
ATOM 634 N N . GLY A 1 82 ? -9.363 2.138 23.319 1.00 79.75 82 GLY A N 1
ATOM 635 C CA . GLY A 1 82 ? -8.310 2.643 24.192 1.00 79.75 82 GLY A CA 1
ATOM 636 C C . GLY A 1 82 ? -8.410 2.051 25.598 1.00 79.75 82 GLY A C 1
ATOM 637 O O . GLY A 1 82 ? -9.450 1.529 26.003 1.00 79.75 82 GLY A O 1
ATOM 638 N N . GLU A 1 83 ? -7.321 2.135 26.361 1.00 82.81 83 GLU A N 1
ATOM 639 C CA . GLU A 1 83 ? -7.283 1.676 27.761 1.00 82.81 83 GLU A CA 1
ATOM 640 C C . GLU A 1 83 ? -8.239 2.471 28.666 1.00 82.81 83 GLU A C 1
ATOM 642 O O . GLU A 1 83 ? -8.724 1.962 29.674 1.00 82.81 83 GLU A O 1
ATOM 647 N N . ASP A 1 84 ? -8.547 3.707 28.277 1.00 83.94 84 ASP A N 1
ATOM 648 C CA . ASP A 1 84 ? -9.521 4.602 28.901 1.00 83.94 84 ASP A CA 1
ATOM 649 C C . ASP A 1 84 ? -10.977 4.302 28.493 1.00 83.94 84 ASP A C 1
ATOM 651 O O . ASP A 1 84 ? -11.900 4.988 28.938 1.00 83.94 84 ASP A O 1
ATOM 655 N N . GLY A 1 85 ? -11.197 3.279 27.659 1.00 81.06 85 GLY A N 1
ATOM 656 C CA . GLY A 1 85 ? -12.506 2.911 27.124 1.00 81.06 85 GLY A CA 1
ATOM 657 C C . GLY A 1 85 ? -12.986 3.808 25.982 1.00 81.06 85 GLY A C 1
ATOM 658 O O . GLY A 1 85 ? -14.125 3.659 25.539 1.00 81.06 85 GLY A O 1
ATOM 659 N N . VAL A 1 86 ? -12.151 4.731 25.491 1.00 85.31 86 VAL A N 1
ATOM 660 C CA . VA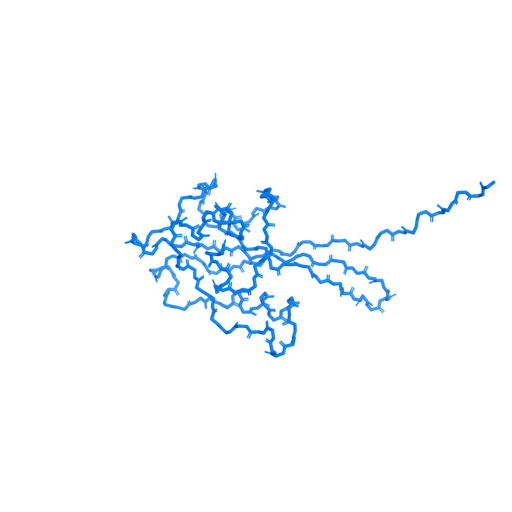L A 1 86 ? -12.489 5.578 24.345 1.00 85.31 86 VAL A CA 1
ATOM 661 C C . VAL A 1 86 ? -12.176 4.823 23.057 1.00 85.31 86 VAL A C 1
ATOM 663 O O . VAL A 1 86 ? -11.041 4.416 22.806 1.00 85.31 86 VAL A O 1
ATOM 666 N N . GLU A 1 87 ? -13.186 4.640 22.210 1.00 90.50 87 GLU A N 1
ATOM 667 C CA . GLU A 1 87 ? -12.978 4.113 20.863 1.00 90.50 87 GLU A CA 1
ATOM 668 C C . GLU A 1 87 ? -12.170 5.103 20.023 1.00 90.50 87 GLU A C 1
ATOM 670 O O . GLU A 1 87 ? -12.402 6.312 20.054 1.00 90.50 87 GLU A O 1
ATOM 675 N N . CYS A 1 88 ? -11.251 4.587 19.215 1.00 92.69 88 CYS A N 1
ATOM 676 C CA . CYS A 1 88 ? -10.571 5.350 18.183 1.00 92.69 88 CYS A CA 1
ATOM 677 C C . CYS A 1 88 ? -10.619 4.598 16.855 1.00 92.69 88 CYS A C 1
ATOM 679 O O . CYS A 1 88 ? -10.587 3.366 16.804 1.00 92.69 88 CYS A O 1
ATOM 681 N N . LYS A 1 89 ? -10.699 5.354 15.763 1.00 95.06 89 LYS A N 1
ATOM 682 C CA . LYS A 1 89 ? -10.684 4.810 14.410 1.00 95.06 89 LYS A CA 1
ATOM 683 C C . LYS A 1 89 ? -9.284 4.946 13.825 1.00 95.06 89 LYS A C 1
ATOM 685 O O . LYS A 1 89 ? -8.740 6.047 13.784 1.00 95.06 89 LYS A O 1
ATOM 690 N N . ILE A 1 90 ? -8.700 3.852 13.354 1.00 96.81 90 ILE A N 1
ATOM 691 C CA . ILE A 1 90 ? -7.365 3.851 12.750 1.00 96.81 90 ILE A CA 1
ATOM 692 C C . ILE A 1 90 ? -7.490 3.454 11.285 1.00 96.81 90 ILE A C 1
ATOM 694 O O . ILE A 1 90 ? -7.908 2.344 10.983 1.00 96.81 90 ILE A O 1
ATOM 698 N N . HIS A 1 91 ? -7.096 4.345 10.381 1.00 97.62 91 HIS A N 1
ATOM 699 C CA . HIS A 1 91 ? -6.948 4.074 8.955 1.00 97.62 91 HIS A CA 1
ATOM 700 C C . HIS A 1 91 ? -5.508 3.663 8.660 1.00 97.62 91 HIS A C 1
ATOM 702 O O . HIS A 1 91 ? -4.578 4.362 9.068 1.00 97.62 91 HIS A O 1
ATOM 708 N N . VAL A 1 92 ? -5.315 2.576 7.917 1.00 98.56 92 VAL A N 1
ATOM 709 C CA . VAL A 1 92 ? -3.976 2.064 7.599 1.00 98.56 92 VAL A CA 1
ATOM 710 C C . VAL A 1 92 ? -3.680 2.230 6.121 1.00 98.56 92 VAL A C 1
ATOM 712 O O . VAL A 1 92 ? -4.451 1.816 5.253 1.00 98.56 92 VAL A O 1
ATOM 715 N N . ILE A 1 93 ? -2.539 2.844 5.842 1.00 98.56 93 ILE A N 1
ATOM 716 C CA . ILE A 1 93 ? -2.005 3.056 4.505 1.00 98.56 93 ILE A CA 1
ATOM 717 C C . ILE A 1 93 ? -0.618 2.432 4.445 1.00 98.56 93 ILE A C 1
ATOM 719 O O . ILE A 1 93 ? 0.161 2.561 5.382 1.00 98.56 93 ILE A O 1
ATOM 723 N N . GLU A 1 94 ? -0.290 1.792 3.332 1.00 98.62 94 GLU A N 1
ATOM 724 C CA . GLU A 1 94 ? 1.067 1.337 3.041 1.00 98.62 94 GLU A CA 1
ATOM 725 C C . GLU A 1 94 ? 1.635 2.143 1.877 1.00 98.62 94 GLU A C 1
ATOM 727 O O . GLU A 1 94 ? 1.106 2.078 0.770 1.00 98.62 94 GLU A O 1
ATOM 732 N N . GLN A 1 95 ? 2.741 2.851 2.103 1.00 98.06 95 GLN A N 1
ATOM 733 C CA . GLN A 1 95 ? 3.532 3.450 1.029 1.00 98.06 95 GLN A CA 1
ATOM 734 C C . GLN A 1 95 ? 4.433 2.382 0.418 1.00 98.06 95 GLN A C 1
ATOM 736 O O . GLN A 1 95 ? 5.203 1.723 1.119 1.00 98.06 95 GLN A O 1
ATOM 741 N N . THR A 1 96 ? 4.372 2.224 -0.898 1.00 96.88 96 THR A N 1
ATOM 742 C CA . THR A 1 96 ? 5.127 1.189 -1.608 1.00 96.88 96 THR A CA 1
ATOM 743 C C . THR A 1 96 ? 5.608 1.703 -2.965 1.00 96.88 96 THR A C 1
ATOM 745 O O . THR A 1 96 ? 5.596 2.906 -3.227 1.00 96.88 96 THR A O 1
ATOM 748 N N . GLU A 1 97 ? 6.086 0.805 -3.819 1.00 96.25 97 GLU A N 1
ATOM 749 C CA . GLU A 1 97 ? 6.409 1.087 -5.211 1.00 96.25 97 GLU A CA 1
ATOM 750 C C . GLU A 1 97 ? 5.967 -0.090 -6.083 1.00 96.25 97 GLU A C 1
ATOM 752 O O . GLU A 1 97 ? 6.593 -1.149 -6.076 1.00 96.25 97 GLU A O 1
ATOM 757 N N . PHE A 1 98 ? 4.850 0.091 -6.793 1.00 96.12 98 PHE A N 1
ATOM 758 C CA . PHE A 1 98 ? 4.405 -0.844 -7.822 1.00 96.12 98 PHE A CA 1
ATOM 759 C C . PHE A 1 98 ? 5.253 -0.779 -9.087 1.00 96.12 98 PHE A C 1
ATOM 761 O O . PHE A 1 98 ? 5.560 0.305 -9.591 1.00 96.12 98 PHE A O 1
ATOM 768 N N . ILE A 1 99 ? 5.584 -1.960 -9.590 1.00 95.69 99 ILE A N 1
ATOM 769 C CA . ILE A 1 99 ? 6.420 -2.208 -10.757 1.00 95.69 99 ILE A CA 1
ATOM 770 C C . ILE A 1 99 ? 5.545 -2.807 -11.856 1.00 95.69 99 ILE A C 1
ATOM 772 O O . ILE A 1 99 ? 4.681 -3.634 -11.571 1.00 95.69 99 ILE A O 1
ATOM 776 N N . ASP A 1 100 ? 5.761 -2.378 -13.089 1.00 96.06 100 ASP A N 1
ATOM 777 C CA . ASP A 1 100 ? 5.087 -2.902 -14.270 1.00 96.06 100 ASP A CA 1
ATOM 778 C C . ASP A 1 100 ? 5.642 -4.280 -14.651 1.00 96.06 100 ASP A C 1
ATOM 780 O O . ASP A 1 100 ? 6.856 -4.482 -14.696 1.00 96.06 100 ASP A O 1
ATOM 784 N N . ASP A 1 101 ? 4.748 -5.237 -14.882 1.00 95.56 101 ASP A N 1
ATOM 785 C CA . ASP A 1 101 ? 5.072 -6.647 -15.123 1.00 95.56 101 ASP A CA 1
ATOM 786 C C . ASP A 1 101 ? 5.688 -6.933 -16.503 1.00 95.56 101 ASP A C 1
ATOM 788 O O . ASP A 1 101 ? 6.290 -7.989 -16.697 1.00 95.56 101 ASP A O 1
ATOM 792 N N . GLN A 1 102 ? 5.594 -5.996 -17.450 1.00 96.19 102 GLN A N 1
ATOM 793 C CA . GLN A 1 102 ? 6.197 -6.123 -18.779 1.00 96.19 102 GLN A CA 1
ATOM 794 C C . GLN A 1 102 ? 7.566 -5.448 -18.848 1.00 96.19 102 GLN A C 1
ATOM 796 O O . GLN A 1 102 ? 8.503 -5.973 -19.451 1.00 96.19 102 GLN A O 1
ATOM 801 N N . THR A 1 103 ? 7.683 -4.260 -18.257 1.00 94.94 103 THR A N 1
ATOM 802 C CA . THR A 1 103 ? 8.887 -3.423 -18.355 1.00 94.94 103 THR A CA 1
ATOM 803 C C . THR A 1 103 ? 9.825 -3.562 -17.162 1.00 94.94 103 THR A C 1
ATOM 805 O O . THR A 1 103 ? 10.988 -3.172 -17.265 1.00 94.94 103 THR A O 1
ATOM 808 N N . PHE A 1 104 ? 9.339 -4.093 -16.036 1.00 92.62 104 PHE A N 1
ATOM 809 C CA . PHE A 1 104 ? 10.042 -4.149 -14.749 1.00 92.62 104 PHE A CA 1
ATOM 810 C C . PHE A 1 104 ? 10.509 -2.775 -14.236 1.00 92.62 104 PHE A C 1
ATOM 812 O O . PHE A 1 104 ? 11.413 -2.672 -13.402 1.00 92.62 104 PHE A O 1
ATOM 819 N N . LEU A 1 105 ? 9.873 -1.702 -14.713 1.00 93.75 105 LEU A N 1
ATOM 820 C CA . LEU A 1 105 ? 10.080 -0.335 -14.249 1.00 93.75 105 LEU A CA 1
ATOM 821 C C . LEU A 1 105 ? 8.934 0.086 -13.322 1.00 93.75 105 LEU A C 1
ATOM 823 O O . LEU A 1 105 ? 7.835 -0.459 -13.425 1.00 93.75 105 LEU A O 1
ATOM 827 N N . PRO A 1 106 ? 9.143 1.063 -12.420 1.00 95.12 106 PRO A N 1
ATOM 828 C CA . PRO A 1 106 ? 8.047 1.617 -11.639 1.00 95.12 106 PRO A CA 1
ATOM 829 C C . PRO A 1 106 ? 6.920 2.118 -12.546 1.00 95.12 106 PRO A C 1
ATOM 831 O O . PRO A 1 106 ? 7.174 2.827 -13.527 1.00 95.12 106 PRO A O 1
ATOM 834 N N . HIS A 1 107 ? 5.678 1.776 -12.196 1.00 96.12 107 HIS A N 1
ATOM 835 C CA . HIS A 1 107 ? 4.499 2.305 -12.879 1.00 96.12 107 HIS A CA 1
ATOM 836 C C . HIS A 1 107 ? 4.511 3.838 -12.881 1.00 96.12 107 HIS A C 1
ATOM 838 O O . HIS A 1 107 ? 4.978 4.481 -11.939 1.00 96.12 107 HIS A O 1
ATOM 844 N N . ARG A 1 108 ? 3.973 4.458 -13.936 1.00 90.75 108 ARG A N 1
ATOM 845 C CA . ARG A 1 108 ? 3.789 5.915 -13.953 1.00 90.75 108 ARG A CA 1
ATOM 846 C C . ARG A 1 108 ? 2.552 6.269 -13.138 1.00 90.75 108 ARG A C 1
ATOM 848 O O . ARG A 1 108 ? 1.435 6.090 -13.606 1.00 90.75 108 ARG A O 1
ATOM 855 N N . SER A 1 109 ? 2.754 6.801 -11.940 1.00 82.38 109 SER A N 1
ATOM 856 C CA . SER A 1 109 ? 1.660 7.358 -11.138 1.00 82.38 109 SER A CA 1
ATOM 857 C C . SER A 1 109 ? 1.376 8.824 -11.453 1.00 82.38 109 SER A C 1
ATOM 859 O O . SER A 1 109 ? 2.131 9.512 -12.144 1.00 82.38 109 SER A O 1
ATOM 861 N N . THR A 1 110 ? 0.295 9.326 -10.860 1.00 74.00 110 THR A N 1
ATOM 862 C CA . THR A 1 110 ? -0.040 10.756 -10.807 1.00 74.00 110 THR A CA 1
ATOM 863 C C . THR A 1 110 ? 1.017 11.588 -10.066 1.00 74.00 110 THR A C 1
ATOM 865 O O . THR A 1 110 ? 1.155 12.784 -10.327 1.00 74.00 110 THR A O 1
ATOM 868 N N . ASN A 1 111 ? 1.800 10.970 -9.171 1.00 80.31 111 ASN A N 1
ATOM 869 C CA . ASN A 1 111 ? 2.854 11.620 -8.398 1.00 80.31 111 ASN A CA 1
ATOM 870 C C . ASN A 1 111 ? 4.245 11.106 -8.799 1.00 80.31 111 ASN A C 1
ATOM 872 O O . ASN A 1 111 ? 4.753 10.124 -8.263 1.00 80.31 111 ASN A O 1
ATOM 876 N N . LEU A 1 112 ? 4.905 11.852 -9.684 1.00 79.56 112 LEU A N 1
ATOM 877 C CA . LEU A 1 112 ? 6.212 11.510 -10.259 1.00 79.56 112 LEU A CA 1
ATOM 878 C C . LEU A 1 112 ? 7.407 11.678 -9.298 1.00 79.56 112 LEU A C 1
ATOM 880 O O . LEU A 1 112 ? 8.558 11.587 -9.725 1.00 79.56 112 LEU A O 1
ATOM 884 N N . GLN A 1 113 ? 7.180 11.979 -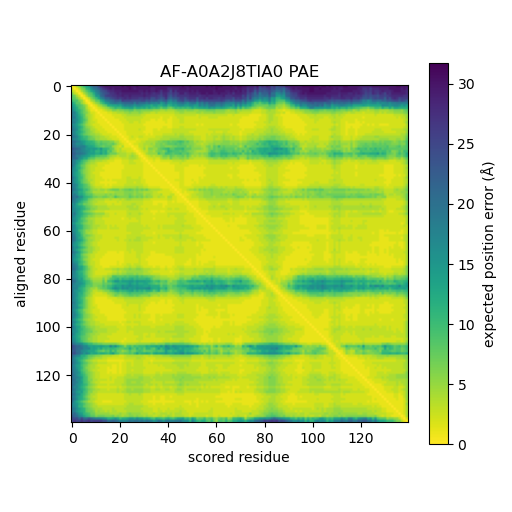8.015 1.00 91.12 113 GLN A N 1
ATOM 885 C CA . GLN A 1 113 ? 8.278 12.117 -7.060 1.00 91.12 113 GLN A CA 1
ATOM 886 C C . GLN A 1 113 ? 8.925 10.755 -6.731 1.00 91.12 113 GLN A C 1
ATOM 888 O O . GLN A 1 113 ? 8.240 9.727 -6.705 1.00 91.12 113 GLN A O 1
ATOM 893 N N . PRO A 1 114 ? 10.230 10.738 -6.396 1.00 92.56 114 PRO A N 1
ATOM 894 C CA . PRO A 1 114 ? 10.897 9.541 -5.892 1.00 92.56 114 PRO A CA 1
ATOM 895 C C . PRO A 1 114 ? 10.229 8.998 -4.626 1.00 92.56 114 PRO A C 1
ATOM 897 O O . PRO A 1 114 ? 9.694 9.775 -3.825 1.00 92.56 114 PRO A O 1
ATOM 900 N N . TYR A 1 115 ? 10.348 7.686 -4.402 1.00 94.88 115 TYR A N 1
ATOM 901 C CA . TYR A 1 115 ? 9.744 6.990 -3.265 1.00 94.88 115 TYR A CA 1
ATOM 902 C C . TYR A 1 115 ? 9.952 7.708 -1.923 1.00 94.88 115 TYR A C 1
ATOM 904 O O . TYR A 1 115 ? 8.980 7.973 -1.225 1.00 94.88 115 TYR A O 1
ATOM 912 N N . ILE A 1 116 ? 11.186 8.118 -1.595 1.00 94.94 116 ILE A N 1
ATOM 913 C CA . ILE A 1 116 ? 11.515 8.776 -0.314 1.00 94.94 116 ILE A CA 1
ATOM 914 C C . ILE A 1 116 ? 10.651 10.024 -0.070 1.00 94.94 116 ILE A C 1
ATOM 916 O O . ILE A 1 116 ? 10.198 10.261 1.047 1.00 94.94 116 ILE A O 1
ATOM 920 N N . LYS A 1 117 ? 10.384 10.815 -1.116 1.00 95.88 117 LYS A N 1
ATOM 921 C CA . LYS A 1 117 ? 9.537 12.009 -1.004 1.00 95.88 117 LYS A CA 1
ATOM 922 C C . LYS A 1 117 ? 8.055 11.654 -0.939 1.00 95.88 117 LYS A C 1
ATOM 924 O O . LYS A 1 117 ? 7.336 12.268 -0.157 1.00 95.88 117 LYS A O 1
ATOM 929 N N . ARG A 1 118 ? 7.595 10.677 -1.732 1.00 95.19 118 ARG A N 1
ATOM 930 C CA . ARG A 1 118 ? 6.189 10.230 -1.692 1.00 95.19 118 ARG A CA 1
ATOM 931 C C . ARG A 1 118 ? 5.831 9.610 -0.345 1.00 95.19 118 ARG A C 1
ATOM 933 O O . ARG A 1 118 ? 4.790 9.938 0.209 1.00 95.19 118 ARG A O 1
ATOM 940 N N . ALA A 1 119 ? 6.708 8.769 0.198 1.00 96.56 119 ALA A N 1
ATOM 941 C CA . ALA A 1 119 ? 6.495 8.067 1.457 1.00 96.56 119 ALA A CA 1
ATOM 942 C C . ALA A 1 119 ? 6.390 9.019 2.661 1.00 96.56 119 ALA A C 1
ATOM 944 O O . ALA A 1 119 ? 5.719 8.699 3.636 1.00 96.56 119 ALA A O 1
ATOM 945 N N . ALA A 1 120 ? 7.010 10.200 2.578 1.00 96.56 120 ALA A N 1
ATOM 946 C CA . ALA A 1 120 ? 6.933 11.245 3.598 1.00 96.56 120 ALA A CA 1
ATOM 947 C C . ALA A 1 120 ? 5.707 12.174 3.456 1.00 96.56 120 ALA A C 1
ATOM 949 O O . ALA A 1 120 ? 5.556 13.115 4.239 1.00 96.56 120 ALA A O 1
ATOM 950 N N . ALA A 1 121 ? 4.836 11.964 2.461 1.00 94.12 121 ALA A N 1
ATOM 951 C CA . ALA A 1 121 ? 3.663 12.808 2.258 1.00 94.12 121 ALA A CA 1
ATOM 952 C C . ALA A 1 121 ? 2.646 12.641 3.401 1.00 94.12 121 ALA A C 1
ATOM 954 O O . ALA A 1 121 ? 2.155 11.547 3.665 1.00 94.12 121 ALA A O 1
ATOM 955 N N . SER A 1 122 ? 2.278 13.753 4.044 1.00 94.56 122 SER A N 1
ATOM 956 C CA . SER A 1 122 ? 1.292 13.785 5.138 1.00 94.56 122 SER A CA 1
ATOM 957 C C . SER A 1 122 ? -0.149 14.008 4.672 1.00 94.56 122 SER A C 1
ATOM 959 O O . SER A 1 122 ? -1.086 13.904 5.462 1.00 94.56 122 SER A O 1
ATOM 961 N N . LYS A 1 123 ? -0.341 14.329 3.389 1.00 93.69 123 LYS A N 1
ATOM 962 C CA . LYS A 1 123 ? -1.650 14.494 2.754 1.00 93.69 123 LYS A CA 1
ATOM 963 C C . LYS A 1 123 ? -1.710 13.602 1.527 1.00 93.69 123 LYS A C 1
ATOM 965 O O . LYS A 1 123 ? -0.935 13.792 0.594 1.00 93.69 123 LYS A O 1
ATOM 970 N N . LEU A 1 124 ? -2.644 12.661 1.53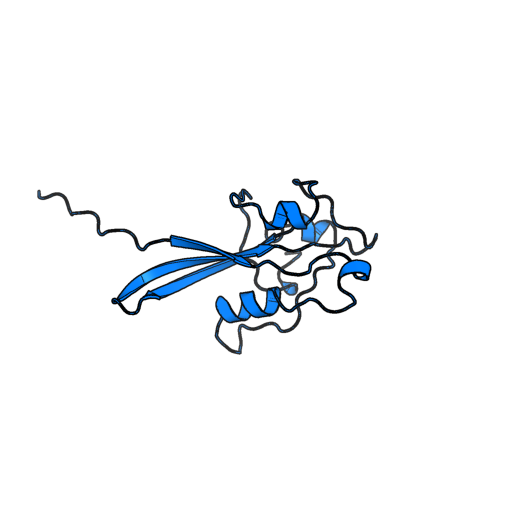9 1.00 93.25 124 LEU A N 1
ATOM 971 C CA . LEU A 1 124 ? -2.916 11.764 0.423 1.00 93.25 124 LEU A CA 1
ATOM 972 C C . LEU A 1 124 ? -4.327 12.033 -0.085 1.00 93.25 124 LEU A C 1
ATOM 974 O O . LEU A 1 124 ? -5.252 12.244 0.700 1.00 93.25 124 LEU A O 1
ATOM 978 N N . GLN A 1 125 ? -4.476 12.054 -1.402 1.00 93.69 125 GLN A N 1
ATOM 979 C CA . GLN A 1 125 ? -5.754 12.230 -2.073 1.00 93.69 125 GLN A CA 1
ATOM 980 C C . GLN A 1 125 ? -5.842 11.183 -3.168 1.00 93.69 125 GLN A C 1
ATOM 982 O O . GLN A 1 125 ? -5.002 11.152 -4.059 1.00 93.69 125 GLN A O 1
ATOM 987 N N . SER A 1 126 ? -6.852 10.329 -3.075 1.00 95.31 126 SER A N 1
ATOM 988 C CA . SER A 1 126 ? -7.148 9.323 -4.084 1.00 95.31 126 SER A CA 1
ATOM 989 C C . SER A 1 126 ? -8.647 9.071 -4.050 1.00 95.31 126 SER A C 1
ATOM 991 O O . SER A 1 126 ? -9.173 8.448 -3.125 1.00 95.31 126 SER A O 1
ATOM 993 N N . ALA A 1 127 ? -9.356 9.700 -4.985 1.00 95.56 127 ALA A N 1
ATOM 994 C CA . ALA A 1 127 ? -10.809 9.653 -5.025 1.00 95.56 127 ALA A CA 1
ATOM 995 C C . ALA A 1 127 ? -11.275 8.232 -5.354 1.00 95.56 127 ALA A C 1
ATOM 997 O O . ALA A 1 127 ? -10.710 7.580 -6.227 1.00 95.56 127 ALA A O 1
ATOM 998 N N . GLU A 1 128 ? -12.306 7.770 -4.646 1.00 94.94 128 GLU A N 1
ATOM 999 C CA . GLU A 1 128 ? -12.953 6.471 -4.880 1.00 94.94 128 GLU A CA 1
ATOM 1000 C C . GLU A 1 128 ? -12.055 5.230 -4.722 1.00 94.94 128 GLU A C 1
ATOM 1002 O O . GLU A 1 128 ? -12.467 4.133 -5.125 1.00 94.94 128 GLU A O 1
ATOM 1007 N N . LYS A 1 129 ? -10.876 5.393 -4.101 1.00 96.56 129 LYS A N 1
ATOM 1008 C CA . LYS A 1 129 ? -9.937 4.307 -3.815 1.00 96.56 129 LYS A CA 1
ATOM 1009 C C . LYS A 1 129 ? -10.575 3.275 -2.891 1.00 96.56 129 LYS A C 1
ATOM 1011 O O . LYS A 1 129 ? -11.096 3.613 -1.827 1.00 96.56 129 LYS A O 1
ATOM 1016 N N . LEU A 1 130 ? -10.518 2.014 -3.302 1.00 97.31 130 LEU A N 1
ATOM 1017 C CA . LEU A 1 130 ? -11.049 0.890 -2.540 1.00 97.31 130 LEU A CA 1
ATOM 1018 C C . LEU A 1 130 ? -9.988 0.288 -1.618 1.00 97.31 130 LEU A C 1
ATOM 1020 O O . LEU A 1 130 ? -8.786 0.378 -1.867 1.00 97.31 130 LEU A O 1
ATOM 1024 N N . MET A 1 131 ? -10.461 -0.336 -0.540 1.00 97.56 131 MET A N 1
ATOM 1025 C CA . MET A 1 131 ? -9.620 -1.096 0.378 1.00 97.56 131 MET A CA 1
ATOM 1026 C C . MET A 1 131 ? -8.999 -2.306 -0.332 1.00 97.56 131 MET A C 1
ATOM 1028 O O . MET A 1 131 ? -9.700 -3.051 -1.018 1.00 97.56 131 MET A O 1
ATOM 1032 N N . TYR A 1 132 ? -7.709 -2.524 -0.094 1.00 98.25 132 TYR A N 1
ATOM 1033 C CA . TYR A 1 132 ? -6.966 -3.699 -0.534 1.00 98.25 132 TYR A CA 1
ATOM 1034 C C . TYR A 1 132 ? -7.171 -4.888 0.420 1.00 98.25 132 TYR A C 1
ATOM 1036 O O . TYR A 1 132 ? -7.101 -4.753 1.650 1.00 98.25 132 TYR A O 1
ATOM 1044 N N . ILE A 1 133 ? -7.425 -6.068 -0.147 1.00 96.19 133 ILE A N 1
ATOM 1045 C CA . ILE A 1 133 ? -7.531 -7.337 0.583 1.00 96.19 133 ILE A CA 1
ATOM 1046 C C . ILE A 1 133 ? -6.293 -8.197 0.341 1.00 96.19 133 ILE A C 1
ATOM 1048 O O . ILE A 1 133 ? -5.541 -8.471 1.275 1.00 96.19 133 ILE A O 1
ATOM 1052 N N . CYS A 1 134 ? -6.099 -8.588 -0.911 1.00 95.25 134 CYS A N 1
ATOM 1053 C CA . CYS A 1 134 ? -5.006 -9.414 -1.399 1.00 95.25 134 CYS A CA 1
ATOM 1054 C C . CYS A 1 134 ? -4.822 -9.157 -2.902 1.00 95.25 134 CYS A C 1
ATOM 1056 O O . CYS A 1 134 ? -5.592 -8.415 -3.517 1.00 95.25 134 CYS A O 1
ATOM 1058 N N . THR A 1 135 ? -3.796 -9.761 -3.500 1.00 93.50 135 THR A N 1
ATOM 1059 C CA . THR A 1 135 ? -3.516 -9.613 -4.934 1.00 93.50 135 THR A CA 1
ATOM 1060 C C . THR A 1 135 ? -4.635 -10.180 -5.806 1.00 93.50 135 THR A C 1
ATOM 1062 O O . THR A 1 135 ? -4.942 -9.577 -6.825 1.00 93.50 135 THR A O 1
ATOM 1065 N N . ASP A 1 136 ? -5.309 -11.247 -5.373 1.00 92.56 136 ASP A N 1
ATOM 1066 C CA . ASP A 1 136 ? -6.394 -11.890 -6.135 1.00 92.56 136 ASP A CA 1
ATOM 1067 C C . ASP A 1 136 ? -7.618 -10.981 -6.342 1.00 92.56 136 ASP A C 1
ATOM 1069 O O . ASP A 1 136 ? -8.462 -11.248 -7.192 1.00 92.56 136 ASP A O 1
ATOM 1073 N N . GLN A 1 137 ? -7.737 -9.905 -5.556 1.00 94.62 137 GLN A N 1
ATOM 1074 C CA . GLN A 1 137 ? -8.795 -8.903 -5.709 1.00 94.62 137 GLN A CA 1
ATOM 1075 C C . GLN A 1 137 ? -8.550 -7.965 -6.904 1.00 94.62 137 GLN A C 1
ATOM 1077 O O . GLN A 1 137 ? -9.469 -7.277 -7.352 1.00 94.62 137 GLN A O 1
ATOM 1082 N N . LEU A 1 138 ? -7.306 -7.864 -7.374 1.00 91.12 138 LEU A N 1
ATOM 1083 C CA . LEU A 1 138 ? -6.950 -6.998 -8.491 1.00 91.12 138 LEU A CA 1
ATOM 1084 C C . LEU A 1 138 ? -7.462 -7.635 -9.796 1.00 91.12 138 LEU A C 1
ATOM 1086 O O . LEU A 1 138 ? -7.369 -8.846 -9.970 1.00 91.12 138 LEU A O 1
ATOM 1090 N N . GLY A 1 139 ? -8.055 -6.832 -10.683 1.00 69.44 139 GLY A N 1
ATOM 1091 C CA . GLY A 1 139 ? -8.544 -7.314 -11.982 1.00 69.44 139 GLY A CA 1
ATOM 1092 C C . GLY A 1 139 ? -9.998 -7.809 -12.023 1.00 69.44 139 GLY A C 1
ATOM 1093 O O . GLY A 1 139 ? -10.389 -8.424 -13.016 1.00 69.44 139 GLY A O 1
ATOM 1094 N N . LEU A 1 140 ? -10.801 -7.528 -10.987 1.00 54.34 140 LEU A N 1
ATOM 1095 C CA . LEU A 1 140 ? -12.272 -7.614 -11.036 1.00 54.34 140 LEU A CA 1
ATOM 1096 C C . LEU A 1 140 ? -12.911 -6.381 -11.690 1.00 54.34 140 LEU A C 1
ATOM 1098 O O . LEU A 1 140 ? -12.452 -5.248 -11.403 1.00 54.34 140 LEU A O 1
#

pLDDT: mean 90.94, std 10.92, range [43.41, 98.62]

Nearest PDB structures (foldseek):
  6d4g-assembly1_A  TM=9.777E-01  e=1.186E-18  Rattus norvegicus
  3c5h-assembly1_A  TM=9.592E-01  e=3.735E-17  Homo sapiens
  3qsj-assembly1_A  TM=6.321E-01  e=3.403E+00  Alicyclobacillus acidocaldarius subsp. acidocaldarius DSM 446
  4nfw-assembly14_L  TM=5.824E-01  e=4.136E+00  Escherichia coli str. 'clone D i14'
  7q91-assembly2_D  TM=5.586E-01  e=5.727E+00  Agrobacterium fabrum str. C58

Solvent-accessible surface area (backbone atoms only — not comparable to full-atom values): 8593 Å² total; per-residue (Å²): 132,82,78,77,77,77,73,81,75,61,55,74,46,78,47,74,47,70,68,82,62,49,49,55,90,73,52,45,99,54,76,85,47,65,66,50,52,52,39,43,69,64,30,71,52,77,93,63,48,64,92,71,74,77,49,64,35,49,74,67,37,38,56,33,51,46,34,52,38,47,49,40,40,38,56,41,67,43,81,44,74,43,98,87,68,49,52,30,39,41,36,38,32,38,44,49,40,44,23,26,68,87,77,66,41,71,56,86,39,89,67,84,62,57,62,77,62,56,59,67,54,91,75,86,88,67,84,82,53,36,66,49,86,55,62,86,66,55,80,118

InterPro domains:
  IPR027417 P-loop containing nucleoside triphosphate hydrolase [G3DSA:3.40.50.300] (4-140)
  IPR027417 P-loop containing nucleoside triphosphate hydrolase [SSF52540] (28-68)
  IPR051978 Rho GTPase-activating domain-containing protein [PTHR46005] (2-140)